Protein AF-A0A8D9FVS8-F1 (afdb_monomer_lite)

Sequence (77 aa):
MKPHGKSPITSDYDEKVMFFRDVSPGPHETQLRFRLIHLWEAWNPVKKMLIGLEMLLIDEQANGDGNGTMHINILDS

pLDDT: mean 81.0, std 16.68, range [40.62, 96.88]

Radius of gyration: 19.6 Å; chains: 1; bounding box: 31×52×55 Å

Secondary structure (DSSP, 8-state):
-----------S--S-PBPGGG--SSS----B--EEEEEEEEEETTTTEEEEEEEEEE-TT-SSSSTTEEEEEEE--

Foldseek 3Di:
DDDDDDDPPPPVPPQDADAPLV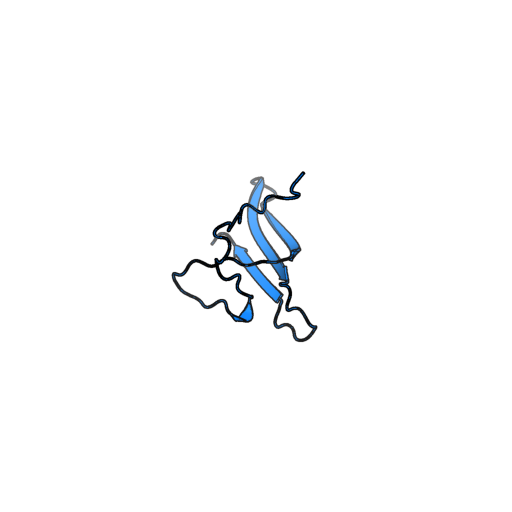DDDDPDDGHHDWDWDDKDWDADPVVRHTFWIWTWIFGPPPPPPCRGIDIDIDGRD

Structure (mmCIF, N/CA/C/O backbone):
data_AF-A0A8D9FVS8-F1
#
_entry.id   AF-A0A8D9FVS8-F1
#
loop_
_atom_site.group_PDB
_atom_site.id
_atom_site.type_symbol
_atom_site.label_atom_id
_atom_site.label_alt_id
_atom_site.label_comp_id
_atom_site.label_asym_id
_atom_site.label_entity_id
_atom_site.label_seq_id
_atom_site.pdbx_PDB_ins_code
_atom_site.Cartn_x
_atom_site.Cartn_y
_atom_site.Cartn_z
_atom_site.occupancy
_atom_site.B_iso_or_equiv
_atom_site.auth_seq_id
_atom_site.auth_comp_id
_atom_site.auth_asym_id
_atom_site.auth_atom_id
_atom_site.pdbx_PDB_model_num
ATOM 1 N N . MET A 1 1 ? -1.809 41.611 -38.267 1.00 43.91 1 MET A N 1
ATOM 2 C CA . MET A 1 1 ? -2.233 40.746 -37.143 1.00 43.91 1 MET A CA 1
ATOM 3 C C . MET A 1 1 ? -1.371 39.491 -37.180 1.00 43.91 1 MET A C 1
ATOM 5 O O . MET A 1 1 ? -1.336 38.842 -38.215 1.00 43.91 1 MET A O 1
ATOM 9 N N . LYS A 1 2 ? -0.592 39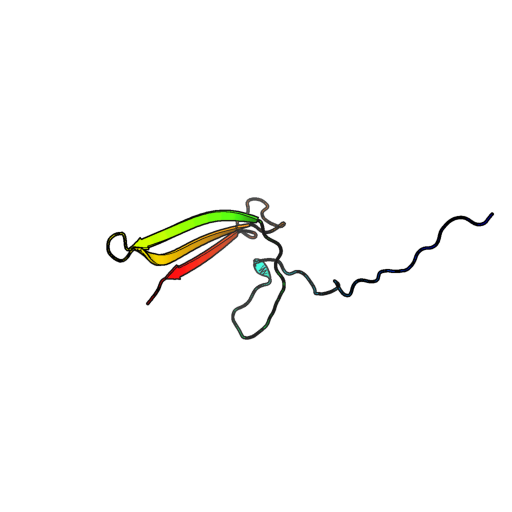.227 -36.124 1.00 46.97 2 LYS A N 1
ATOM 10 C CA . LYS A 1 2 ? 0.287 38.051 -35.992 1.00 46.97 2 LYS A CA 1
ATOM 11 C C . LYS A 1 2 ? -0.392 37.071 -35.039 1.00 46.97 2 LYS A C 1
ATOM 13 O O . LYS A 1 2 ? -0.727 37.499 -33.934 1.00 46.97 2 LYS A O 1
ATOM 18 N N . PRO A 1 3 ? -0.615 35.811 -35.427 1.00 52.72 3 PRO A N 1
ATOM 19 C CA . PRO A 1 3 ? -1.298 34.891 -34.554 1.00 52.72 3 PRO A CA 1
ATOM 20 C C . PRO A 1 3 ? -0.276 34.055 -33.763 1.00 52.72 3 PRO A C 1
ATOM 22 O O . PRO A 1 3 ? 0.673 33.500 -34.308 1.00 52.72 3 PRO A O 1
ATOM 25 N N . HIS A 1 4 ? -0.550 33.990 -32.461 1.00 40.62 4 HIS A N 1
ATOM 26 C CA . HIS A 1 4 ? -0.232 32.913 -31.525 1.00 40.62 4 HIS A CA 1
ATOM 27 C C . HIS A 1 4 ? 1.137 32.902 -30.847 1.00 40.62 4 HIS A C 1
ATOM 29 O O . HIS A 1 4 ? 2.161 32.473 -31.375 1.00 40.62 4 HIS A O 1
ATOM 35 N N . GLY A 1 5 ? 1.069 33.299 -29.575 1.00 57.59 5 GLY A N 1
ATOM 36 C CA . GLY A 1 5 ? 2.027 32.914 -28.567 1.00 57.59 5 GLY A CA 1
ATOM 37 C C . GLY A 1 5 ? 2.053 31.402 -28.393 1.00 57.59 5 GLY A C 1
ATOM 38 O O . GLY A 1 5 ? 1.032 30.717 -28.427 1.00 57.59 5 GLY A O 1
ATOM 39 N N . LYS A 1 6 ? 3.256 30.905 -28.165 1.00 49.22 6 LYS A N 1
ATOM 40 C CA . LYS A 1 6 ? 3.483 29.665 -27.449 1.00 49.22 6 LYS A CA 1
ATOM 41 C C . LYS A 1 6 ? 4.467 30.036 -26.358 1.00 49.22 6 LYS A C 1
ATOM 43 O O . LYS A 1 6 ? 5.655 30.189 -26.617 1.00 49.22 6 LYS A O 1
ATOM 48 N N . SER A 1 7 ? 3.935 30.301 -25.170 1.00 56.88 7 SER A N 1
ATOM 49 C CA . SER A 1 7 ? 4.725 30.157 -23.955 1.00 56.88 7 SER A CA 1
ATOM 50 C C . SER A 1 7 ? 5.057 28.668 -23.871 1.00 56.88 7 SER A C 1
ATOM 52 O O . SER A 1 7 ? 4.125 27.857 -23.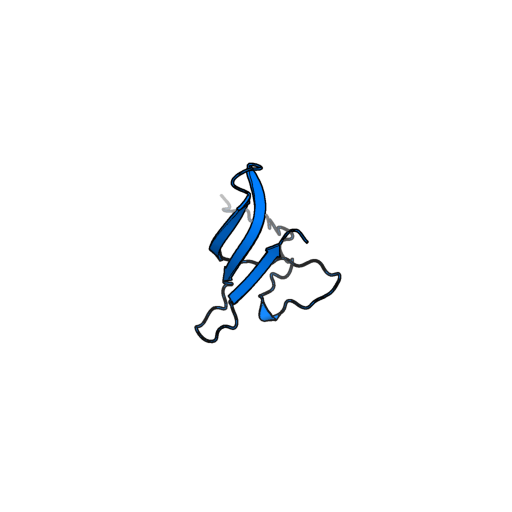895 1.00 56.88 7 SER A O 1
ATOM 54 N N . PRO A 1 8 ? 6.336 28.267 -23.841 1.00 48.38 8 PRO A N 1
ATOM 55 C CA . PRO A 1 8 ? 6.670 26.953 -23.349 1.00 48.38 8 PRO A CA 1
ATOM 56 C C . PRO A 1 8 ? 6.335 27.005 -21.860 1.00 48.38 8 PRO A C 1
ATOM 58 O O . PRO A 1 8 ? 7.120 27.491 -21.053 1.00 48.38 8 PRO A O 1
ATOM 61 N N . ILE A 1 9 ? 5.144 26.544 -21.487 1.00 52.72 9 ILE A N 1
ATOM 62 C CA . ILE A 1 9 ? 4.987 25.954 -20.164 1.00 52.72 9 ILE A CA 1
ATOM 63 C C . ILE A 1 9 ? 5.743 24.630 -20.278 1.00 52.72 9 ILE A C 1
ATOM 65 O O . ILE A 1 9 ? 5.169 23.587 -20.573 1.00 52.72 9 ILE A O 1
ATOM 69 N N . THR A 1 10 ? 7.070 24.692 -20.163 1.00 51.88 10 THR A N 1
ATOM 70 C CA . THR A 1 10 ? 7.871 23.533 -19.784 1.00 51.88 10 THR A CA 1
ATOM 71 C C . THR A 1 10 ? 7.604 23.370 -18.307 1.00 51.88 10 THR A C 1
ATOM 73 O O . THR A 1 10 ? 8.295 23.915 -17.451 1.00 51.88 10 THR A O 1
ATOM 76 N N . SER A 1 11 ? 6.480 22.741 -18.012 1.00 53.25 11 SER A N 1
ATOM 77 C CA . SER A 1 11 ? 6.247 22.251 -16.680 1.00 53.25 11 SER A CA 1
ATOM 78 C C . SER A 1 11 ? 7.321 21.188 -16.435 1.00 53.25 11 SER A C 1
ATOM 80 O O . SER A 1 11 ? 7.452 20.305 -17.280 1.00 53.25 11 SER A O 1
ATOM 82 N N . ASP A 1 12 ? 8.064 21.293 -15.334 1.00 49.69 12 ASP A N 1
ATOM 83 C CA . ASP A 1 12 ? 9.144 20.411 -14.833 1.00 49.69 12 ASP A CA 1
ATOM 84 C C . ASP A 1 12 ? 8.763 18.912 -14.670 1.00 49.69 12 ASP A C 1
ATOM 86 O O . ASP A 1 12 ? 9.357 18.169 -13.900 1.00 49.69 12 ASP A O 1
ATOM 90 N N . TYR A 1 13 ? 7.765 18.420 -15.402 1.00 50.12 13 TYR A N 1
ATOM 91 C CA . TYR A 1 13 ? 7.225 17.062 -15.380 1.00 50.12 13 TYR A CA 1
ATOM 92 C C . TYR A 1 13 ? 8.069 16.089 -16.218 1.00 50.12 13 TYR A C 1
ATOM 94 O O . TYR A 1 13 ? 7.527 15.176 -16.837 1.00 50.12 13 TYR A O 1
ATOM 102 N N . ASP A 1 14 ? 9.386 16.286 -16.250 1.00 54.09 14 ASP A N 1
ATOM 103 C CA . ASP A 1 14 ? 10.328 15.278 -16.752 1.00 54.09 14 ASP A CA 1
ATOM 104 C C . ASP A 1 14 ? 10.825 14.377 -15.605 1.00 54.09 14 ASP A C 1
ATOM 106 O O . ASP A 1 14 ? 11.820 13.661 -15.729 1.00 54.09 14 ASP A O 1
ATOM 110 N N . GLU A 1 15 ? 10.116 14.373 -14.467 1.00 63.47 15 GLU A N 1
ATOM 111 C CA . GLU A 1 15 ? 10.214 13.278 -13.509 1.00 63.47 15 GLU A CA 1
ATOM 112 C C . GLU A 1 15 ? 9.797 11.988 -14.220 1.00 63.47 15 GLU A C 1
ATOM 114 O O . GLU A 1 15 ? 8.631 11.765 -14.554 1.00 63.47 15 GLU A O 1
ATOM 119 N N . LYS A 1 16 ? 10.801 11.159 -14.518 1.00 79.31 16 LYS A N 1
ATOM 120 C CA . LYS A 1 16 ? 10.659 9.888 -15.220 1.00 79.31 16 LYS A CA 1
ATOM 121 C C . LYS A 1 16 ? 9.651 9.005 -14.482 1.00 79.31 16 LYS A C 1
ATOM 123 O O . LYS A 1 16 ? 9.989 8.368 -13.487 1.00 79.31 16 LYS A O 1
ATOM 128 N N . VAL A 1 17 ? 8.428 8.949 -15.003 1.00 84.62 17 VAL A N 1
ATOM 129 C CA . VAL A 1 17 ? 7.401 8.007 -14.552 1.00 84.62 17 VAL A CA 1
ATOM 130 C C . VAL A 1 17 ? 7.922 6.594 -14.780 1.00 84.62 17 VAL A C 1
ATOM 132 O O . VAL A 1 17 ? 8.321 6.251 -15.896 1.00 84.62 17 VAL A O 1
ATOM 135 N N . MET A 1 18 ? 7.935 5.789 -13.723 1.00 88.69 18 MET A N 1
ATOM 136 C CA . MET A 1 18 ? 8.374 4.399 -13.781 1.00 88.69 18 MET A CA 1
ATOM 137 C C . MET A 1 18 ? 7.188 3.439 -13.862 1.00 88.69 18 MET A C 1
ATOM 139 O O . MET A 1 18 ? 6.063 3.758 -13.466 1.00 88.69 18 MET A O 1
ATOM 143 N N . PHE A 1 19 ? 7.460 2.252 -14.397 1.00 90.25 19 PHE A N 1
ATOM 144 C CA . PHE A 1 19 ? 6.543 1.120 -14.367 1.00 90.25 19 PHE A CA 1
ATOM 145 C C . PHE A 1 19 ? 6.879 0.206 -13.193 1.00 90.25 19 PHE A C 1
ATOM 147 O O . PHE A 1 19 ? 7.990 0.240 -12.666 1.00 90.25 19 PHE A O 1
ATOM 154 N N . PHE A 1 20 ? 5.955 -0.668 -12.807 1.00 90.62 20 PHE A N 1
ATOM 155 C CA . PHE A 1 20 ? 6.145 -1.564 -11.666 1.00 90.62 20 PHE A CA 1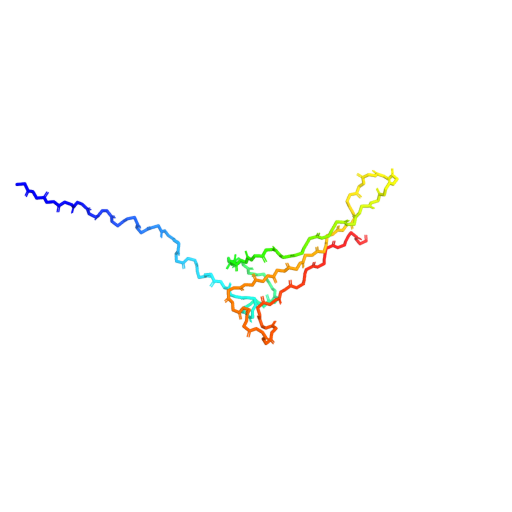
ATOM 156 C C . PHE A 1 20 ? 7.360 -2.475 -11.810 1.00 90.62 20 PHE A C 1
ATOM 158 O O . PHE A 1 20 ? 8.077 -2.687 -10.837 1.00 90.62 20 PHE A O 1
ATOM 165 N N . ARG A 1 21 ? 7.650 -2.950 -13.025 1.00 88.12 21 ARG A N 1
ATOM 166 C CA . ARG A 1 21 ? 8.847 -3.760 -13.305 1.00 88.12 21 ARG A CA 1
ATOM 167 C C . ARG A 1 21 ? 10.172 -3.029 -13.049 1.00 88.12 21 ARG A C 1
ATOM 169 O O . ARG A 1 21 ? 11.200 -3.680 -12.907 1.00 88.12 21 ARG A O 1
ATOM 176 N N . ASP A 1 22 ? 10.149 -1.697 -13.060 1.00 88.00 22 ASP A N 1
ATOM 177 C CA . ASP A 1 22 ? 11.334 -0.858 -12.884 1.00 88.00 22 ASP A CA 1
ATOM 178 C C . ASP A 1 22 ? 11.536 -0.483 -11.400 1.00 88.00 22 ASP A C 1
ATOM 180 O O . ASP A 1 22 ? 12.571 0.077 -11.041 1.00 88.00 22 ASP A O 1
ATOM 184 N N . VAL A 1 23 ? 10.566 -0.800 -10.529 1.00 86.75 23 VAL A N 1
ATOM 185 C CA . VAL A 1 23 ? 10.636 -0.539 -9.086 1.00 86.75 23 VAL A CA 1
ATOM 186 C C . VAL A 1 23 ? 11.515 -1.587 -8.412 1.00 86.75 23 VAL A C 1
ATOM 188 O O . VAL A 1 23 ? 11.254 -2.787 -8.496 1.00 86.75 23 VAL A O 1
ATOM 191 N N . SER A 1 24 ? 12.528 -1.130 -7.675 1.00 86.44 24 SER A N 1
ATOM 192 C CA . SER A 1 24 ? 13.360 -1.990 -6.833 1.00 86.44 24 SER A CA 1
ATOM 193 C C . SER A 1 24 ? 13.177 -1.671 -5.343 1.00 86.44 24 SER A C 1
ATOM 195 O O . SER A 1 24 ? 12.766 -0.569 -4.986 1.00 86.44 24 SER A O 1
ATOM 197 N N . PRO A 1 25 ? 13.514 -2.590 -4.426 1.00 84.00 25 PRO A N 1
ATOM 198 C CA . PRO A 1 25 ? 13.595 -2.258 -3.007 1.00 84.00 25 PRO A CA 1
ATOM 199 C C . PRO A 1 25 ? 14.721 -1.248 -2.731 1.00 84.00 25 PRO A C 1
ATOM 201 O O . PRO A 1 25 ? 15.794 -1.337 -3.330 1.00 84.00 25 PRO A O 1
ATOM 204 N N . GLY A 1 26 ? 14.507 -0.323 -1.793 1.00 85.19 26 GLY A N 1
ATOM 205 C CA . GLY A 1 26 ? 15.549 0.573 -1.280 1.00 85.19 26 GLY A CA 1
ATOM 206 C C . GLY A 1 26 ? 15.111 2.036 -1.153 1.00 85.19 26 GLY A C 1
ATOM 207 O O . GLY A 1 26 ? 14.023 2.394 -1.596 1.00 85.19 26 GLY A O 1
ATOM 208 N N . PRO A 1 27 ? 15.951 2.894 -0.547 1.00 81.62 27 PRO A N 1
ATOM 209 C CA . PRO A 1 27 ? 15.649 4.305 -0.344 1.00 81.62 27 PRO A CA 1
ATOM 210 C C . PRO A 1 27 ? 15.841 5.075 -1.653 1.00 81.62 27 PRO A C 1
ATOM 212 O O . PRO A 1 27 ? 16.915 5.599 -1.939 1.00 81.62 27 PRO A O 1
ATOM 215 N N . HIS A 1 28 ? 14.800 5.115 -2.468 1.00 83.50 28 HIS A N 1
ATOM 216 C CA . HIS A 1 28 ? 14.675 6.061 -3.565 1.00 83.50 28 HIS A CA 1
ATOM 217 C C . HIS A 1 28 ? 13.206 6.427 -3.732 1.00 83.50 28 HIS A C 1
ATOM 219 O O . HIS A 1 28 ? 12.314 5.624 -3.466 1.00 83.50 28 HIS A O 1
ATOM 225 N N . GLU A 1 29 ? 12.970 7.660 -4.152 1.00 84.00 29 GLU A N 1
ATOM 226 C CA . GLU A 1 29 ? 11.641 8.148 -4.483 1.00 84.00 29 GLU A CA 1
ATOM 227 C C . GLU A 1 29 ? 11.437 8.040 -5.994 1.00 84.00 29 GLU A C 1
ATOM 229 O O . GLU A 1 29 ? 12.361 8.255 -6.783 1.00 84.00 29 GLU A O 1
ATOM 234 N N . THR A 1 30 ? 10.235 7.654 -6.405 1.00 85.81 30 THR A N 1
ATOM 235 C CA . THR A 1 30 ? 9.849 7.583 -7.812 1.00 85.81 30 THR A CA 1
ATOM 236 C C . THR A 1 30 ? 8.370 7.889 -7.973 1.00 85.81 30 THR A C 1
ATOM 238 O O . THR A 1 30 ? 7.579 7.666 -7.056 1.00 85.81 30 THR A O 1
ATOM 241 N N . GLN A 1 31 ? 7.990 8.363 -9.157 1.00 89.31 31 GLN A N 1
ATOM 242 C CA . GLN A 1 31 ? 6.597 8.534 -9.533 1.00 89.31 31 GLN A CA 1
ATOM 243 C C . GLN A 1 31 ? 6.106 7.331 -10.342 1.00 89.31 31 GLN A C 1
ATOM 245 O O . GLN A 1 31 ? 6.706 6.954 -11.350 1.00 89.31 31 GLN A O 1
ATOM 250 N N . LEU A 1 32 ? 4.968 6.771 -9.932 1.00 89.69 32 LEU A N 1
ATOM 251 C CA . LEU A 1 32 ? 4.267 5.700 -10.641 1.00 89.69 32 LEU A CA 1
ATOM 252 C C . LEU A 1 32 ? 2.918 6.212 -11.147 1.00 89.69 32 LEU A C 1
ATOM 254 O O . LEU A 1 32 ? 2.215 6.939 -10.445 1.00 89.69 32 LEU A O 1
ATOM 258 N N . ARG A 1 33 ? 2.523 5.784 -12.348 1.00 91.56 33 ARG A N 1
ATOM 259 C CA . ARG A 1 33 ? 1.155 5.949 -12.856 1.00 91.56 33 ARG A CA 1
ATOM 260 C C . ARG A 1 33 ? 0.471 4.597 -12.866 1.00 91.56 33 ARG A C 1
ATOM 262 O O . ARG A 1 33 ? 0.953 3.660 -13.494 1.00 91.56 33 ARG A O 1
ATOM 269 N N . PHE A 1 34 ? -0.654 4.506 -12.173 1.00 92.69 34 PHE A N 1
ATOM 270 C CA . PHE A 1 34 ? -1.381 3.256 -12.030 1.00 92.69 34 PHE A CA 1
ATOM 271 C C . PHE A 1 34 ? -2.887 3.481 -11.928 1.00 92.69 34 PHE A C 1
ATOM 273 O O . PHE A 1 34 ? -3.371 4.574 -11.632 1.00 92.69 34 PHE A O 1
ATOM 280 N N . ARG A 1 35 ? -3.634 2.403 -12.143 1.00 94.00 35 ARG A N 1
ATOM 281 C CA . ARG A 1 35 ? -5.058 2.286 -11.848 1.00 94.00 35 ARG A CA 1
ATOM 282 C C . ARG A 1 35 ? -5.220 1.312 -10.689 1.00 94.00 35 ARG A C 1
ATOM 284 O O . ARG A 1 35 ? -4.732 0.187 -10.745 1.00 94.00 35 ARG A O 1
ATOM 291 N N . LEU A 1 36 ? -5.925 1.741 -9.653 1.00 95.06 36 LEU A N 1
ATOM 292 C CA . LEU A 1 36 ? -6.389 0.862 -8.586 1.00 95.06 36 LEU A CA 1
ATOM 293 C C . LEU A 1 36 ? -7.564 0.034 -9.118 1.00 95.06 36 LEU A C 1
ATOM 295 O O . LEU A 1 36 ? -8.551 0.607 -9.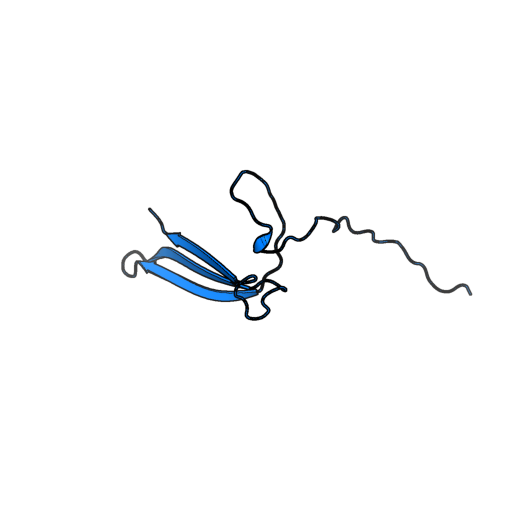582 1.00 95.06 36 LEU A O 1
ATOM 299 N N . ILE A 1 37 ? -7.453 -1.294 -9.076 1.00 95.06 37 ILE A N 1
ATOM 300 C CA . ILE A 1 37 ? -8.507 -2.202 -9.564 1.00 95.06 37 ILE A CA 1
ATOM 301 C C . ILE A 1 37 ? -9.164 -3.021 -8.456 1.00 95.06 37 ILE A C 1
ATOM 303 O O . ILE A 1 37 ? -10.291 -3.478 -8.631 1.00 95.06 37 ILE A O 1
ATOM 307 N N . HIS A 1 38 ? -8.503 -3.170 -7.309 1.00 94.69 38 HIS A N 1
ATOM 308 C CA . HIS A 1 38 ? -9.092 -3.764 -6.116 1.00 94.69 38 HIS A CA 1
ATOM 309 C C . HIS A 1 38 ? -8.563 -3.066 -4.866 1.00 94.69 38 HIS A C 1
ATOM 311 O O . HIS A 1 38 ? -7.359 -2.841 -4.758 1.00 94.69 38 HIS A O 1
ATOM 317 N N . LEU A 1 39 ? -9.465 -2.742 -3.942 1.00 95.50 39 LEU A N 1
ATOM 318 C CA . LEU A 1 39 ? -9.156 -2.209 -2.621 1.00 95.50 39 LEU A CA 1
ATOM 319 C C . LEU A 1 39 ? -9.994 -2.970 -1.604 1.00 95.50 39 LEU A C 1
ATOM 321 O O . LEU A 1 39 ? -11.224 -2.970 -1.698 1.00 95.50 39 LEU A O 1
ATOM 325 N N . TRP A 1 40 ? -9.328 -3.581 -0.635 1.00 96.88 40 TRP A N 1
ATOM 326 C CA . TRP A 1 40 ? -9.983 -4.201 0.499 1.00 96.88 40 TRP A CA 1
ATOM 327 C C . TRP A 1 40 ? -9.460 -3.617 1.800 1.00 96.88 40 TRP A C 1
ATOM 329 O O . TRP A 1 40 ? -8.256 -3.453 1.996 1.00 96.88 40 TRP A O 1
ATOM 339 N N . GLU A 1 41 ? -10.393 -3.304 2.690 1.00 95.94 41 GLU A N 1
ATOM 340 C CA . GLU A 1 41 ? -10.095 -2.768 4.005 1.00 95.94 41 GLU A CA 1
ATOM 341 C C . GLU A 1 41 ? -10.412 -3.821 5.061 1.00 95.94 41 GLU A C 1
ATOM 343 O O . GLU A 1 41 ? -11.557 -4.264 5.211 1.00 95.94 41 GLU A O 1
ATOM 348 N N . ALA A 1 42 ? -9.399 -4.196 5.831 1.00 94.56 42 ALA A N 1
ATOM 349 C CA . ALA A 1 42 ? -9.582 -5.015 7.008 1.00 94.56 42 ALA A CA 1
ATOM 350 C C . ALA A 1 42 ? -9.903 -4.092 8.185 1.00 94.56 42 ALA A C 1
ATOM 352 O O . ALA A 1 42 ? -9.058 -3.321 8.638 1.00 94.56 42 ALA A O 1
ATOM 353 N N . TRP A 1 43 ? -11.126 -4.177 8.702 1.00 96.06 43 TRP A N 1
ATOM 354 C CA . TRP A 1 43 ? -11.563 -3.413 9.870 1.00 96.06 43 TRP A CA 1
ATOM 355 C C . TRP A 1 43 ? -11.743 -4.319 11.080 1.00 96.06 43 TRP A C 1
ATOM 357 O O . TRP A 1 43 ? -12.363 -5.377 10.992 1.00 96.06 43 TRP A O 1
ATOM 367 N N . ASN A 1 44 ? -11.295 -3.861 12.250 1.00 94.19 44 ASN A N 1
ATOM 368 C CA . ASN A 1 44 ? -11.724 -4.419 13.523 1.00 94.19 44 ASN A CA 1
ATOM 369 C C . ASN A 1 44 ? -13.167 -3.957 13.804 1.00 94.19 44 ASN A C 1
ATOM 371 O O . ASN A 1 44 ? -13.383 -2.777 14.101 1.00 94.19 44 ASN A O 1
ATOM 375 N N . PRO A 1 45 ? -14.169 -4.854 13.773 1.00 92.50 45 PRO A N 1
ATOM 376 C CA . PRO A 1 45 ? -15.570 -4.455 13.871 1.00 92.50 45 PRO A CA 1
ATOM 377 C C . PRO A 1 45 ? -15.974 -3.996 15.278 1.00 92.50 45 PRO A C 1
ATOM 379 O O . PRO A 1 45 ? -16.970 -3.279 15.408 1.00 92.50 45 PRO A O 1
ATOM 382 N N . VAL A 1 46 ? -15.212 -4.388 16.306 1.00 95.38 46 VAL A N 1
ATOM 383 C CA . VAL A 1 46 ? -15.446 -4.039 17.715 1.00 95.38 46 VAL A CA 1
ATOM 384 C C . VAL A 1 46 ? -14.833 -2.680 18.030 1.00 95.38 46 VAL A C 1
ATOM 386 O O . VAL A 1 46 ? -15.513 -1.802 18.549 1.00 95.38 46 VAL A O 1
ATOM 389 N N . LYS A 1 47 ? -13.557 -2.490 17.675 1.00 94.50 47 LYS A N 1
ATOM 390 C CA . LYS A 1 47 ? -12.823 -1.240 17.919 1.00 94.50 47 LYS A CA 1
ATOM 391 C C . LYS A 1 47 ? -13.101 -0.156 16.874 1.00 94.50 47 LYS A C 1
ATOM 393 O O . LYS A 1 47 ? -12.686 0.977 17.078 1.00 94.50 47 LYS A O 1
ATOM 398 N N . LYS A 1 48 ? -13.773 -0.501 15.766 1.00 92.00 48 LYS A N 1
ATOM 399 C CA . LYS A 1 48 ? -14.007 0.379 14.604 1.00 92.00 48 LYS A CA 1
ATOM 400 C C . LYS A 1 48 ? -12.708 0.988 14.063 1.00 92.00 48 LYS A C 1
ATOM 402 O O . LYS A 1 48 ? -12.660 2.158 13.708 1.00 92.00 48 LYS A O 1
ATOM 407 N N . MET A 1 49 ? -11.655 0.176 14.023 1.00 94.88 49 MET A N 1
ATOM 408 C CA . MET A 1 49 ? -10.302 0.591 13.652 1.00 94.88 49 MET A CA 1
ATOM 409 C C . MET A 1 49 ? -9.859 -0.147 12.390 1.00 94.88 49 MET A C 1
ATOM 411 O O . MET A 1 49 ? -10.071 -1.358 12.308 1.00 94.88 49 MET A O 1
ATOM 415 N N . LEU A 1 50 ? -9.258 0.561 11.434 1.00 94.81 50 LEU A N 1
ATOM 416 C CA . LEU A 1 50 ? -8.628 -0.042 10.260 1.00 94.81 50 LEU A CA 1
ATOM 417 C C . LEU A 1 50 ? -7.372 -0.790 10.722 1.00 94.81 50 LEU A C 1
ATOM 419 O O . LEU A 1 50 ? -6.526 -0.206 11.391 1.00 94.81 50 LEU A O 1
ATOM 423 N N . ILE A 1 51 ? -7.287 -2.078 10.408 1.00 95.31 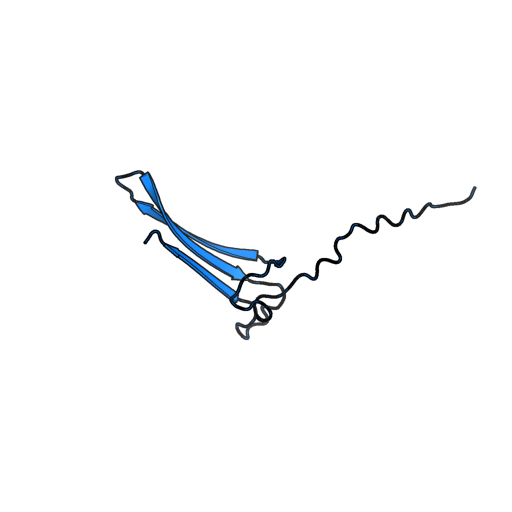51 ILE A N 1
ATOM 424 C CA . ILE A 1 51 ? -6.174 -2.962 10.792 1.00 95.31 51 ILE A CA 1
ATOM 425 C C . ILE A 1 51 ? -5.358 -3.431 9.586 1.00 95.31 51 ILE A C 1
ATOM 427 O O . ILE A 1 51 ? -4.301 -4.035 9.750 1.00 95.31 51 ILE A O 1
ATOM 431 N N . GLY A 1 52 ? -5.832 -3.159 8.373 1.00 95.38 52 GLY A N 1
ATOM 432 C CA . GLY A 1 52 ? -5.067 -3.452 7.178 1.00 95.38 52 GLY A CA 1
ATOM 433 C C . GLY A 1 52 ? -5.728 -2.986 5.893 1.00 95.38 52 GLY A C 1
ATOM 434 O O . GLY A 1 52 ? -6.932 -2.731 5.848 1.00 95.38 52 GLY A O 1
ATOM 435 N N . LEU A 1 53 ? -4.910 -2.901 4.853 1.00 96.00 53 LEU A N 1
ATOM 436 C CA . LEU A 1 53 ? -5.299 -2.586 3.489 1.00 96.00 53 LEU A CA 1
ATOM 437 C C . LEU A 1 53 ? -4.642 -3.581 2.536 1.00 96.00 53 LEU A C 1
ATOM 439 O O . LEU A 1 53 ? -3.430 -3.803 2.598 1.00 96.00 53 LEU A O 1
ATOM 443 N N . GLU A 1 54 ? -5.441 -4.125 1.628 1.00 95.31 54 GLU A N 1
ATOM 444 C CA . GLU A 1 54 ? -4.971 -4.880 0.471 1.00 95.31 54 GLU A CA 1
ATOM 445 C C . GLU A 1 54 ? -5.338 -4.109 -0.798 1.00 95.31 54 GLU A C 1
ATOM 447 O O . GLU A 1 54 ? -6.485 -3.696 -0.990 1.00 95.31 54 GLU A O 1
ATOM 452 N N . MET A 1 55 ? -4.350 -3.886 -1.663 1.00 95.94 55 MET A N 1
ATOM 453 C CA . MET A 1 55 ? -4.514 -3.145 -2.909 1.00 95.94 55 MET A CA 1
ATOM 454 C C . MET A 1 55 ? -3.957 -3.929 -4.089 1.00 95.94 55 MET A C 1
ATOM 456 O O . MET A 1 55 ? -2.837 -4.443 -4.039 1.00 95.94 55 MET A O 1
ATOM 460 N N . LEU A 1 56 ? -4.724 -3.941 -5.179 1.00 94.75 56 LEU A N 1
ATOM 461 C CA . LEU A 1 56 ? -4.294 -4.427 -6.482 1.00 94.75 56 LEU A CA 1
ATOM 462 C C . LEU A 1 56 ? -4.204 -3.260 -7.457 1.00 94.75 56 LEU A C 1
ATOM 464 O O . LEU A 1 56 ? -5.211 -2.616 -7.775 1.00 94.75 56 LEU A O 1
ATOM 468 N N . LEU A 1 57 ? -2.992 -3.005 -7.934 1.00 94.25 57 LEU A N 1
ATOM 469 C CA . LEU A 1 57 ? -2.686 -1.919 -8.851 1.00 94.25 57 LEU A CA 1
ATOM 470 C C . LEU A 1 57 ? -2.303 -2.486 -10.215 1.00 94.25 57 LEU A C 1
ATOM 472 O O . LEU A 1 57 ? -1.620 -3.509 -10.285 1.00 94.25 57 LEU A O 1
ATOM 476 N N . ILE A 1 58 ? -2.694 -1.793 -11.284 1.00 94.56 58 ILE A N 1
ATOM 477 C CA . ILE A 1 58 ? -2.196 -2.047 -12.639 1.00 94.56 58 ILE A CA 1
ATOM 478 C C . ILE A 1 58 ? -1.560 -0.791 -13.230 1.00 94.56 58 ILE A C 1
ATOM 480 O O . ILE A 1 58 ? -2.125 0.296 -13.106 1.00 94.56 58 ILE A O 1
ATOM 484 N N . ASP A 1 59 ? -0.408 -0.924 -13.874 1.00 92.69 59 ASP A N 1
ATOM 485 C CA . ASP A 1 59 ? 0.199 0.152 -14.659 1.00 92.69 59 ASP A CA 1
ATOM 486 C C . ASP A 1 59 ? -0.171 0.036 -16.151 1.00 92.69 59 ASP A C 1
ATOM 488 O O . ASP A 1 59 ? -0.952 -0.826 -16.566 1.00 92.69 59 ASP A O 1
ATOM 492 N N . GLU A 1 60 ? 0.350 0.946 -16.976 1.00 85.56 60 GLU A N 1
ATOM 493 C CA . GLU A 1 60 ? 0.049 0.998 -18.414 1.00 85.56 60 GLU A CA 1
ATOM 494 C C . GLU A 1 60 ? 0.652 -0.174 -19.217 1.00 85.56 60 GLU A C 1
ATOM 496 O O . GLU A 1 60 ? 0.289 -0.356 -20.377 1.00 85.56 60 GLU A O 1
ATOM 501 N N . GLN A 1 61 ? 1.545 -0.982 -18.632 1.00 81.75 61 GLN A N 1
ATOM 502 C CA . GLN A 1 61 ? 2.179 -2.125 -19.298 1.00 81.75 61 GLN A CA 1
ATOM 503 C C . GLN A 1 61 ? 1.468 -3.459 -19.055 1.00 81.75 61 GLN A C 1
ATOM 505 O O . GLN A 1 61 ? 1.972 -4.500 -19.481 1.00 81.75 61 GLN A O 1
ATOM 510 N N . ALA A 1 62 ? 0.308 -3.463 -18.394 1.00 75.88 62 ALA A N 1
ATOM 511 C CA . ALA A 1 62 ? -0.475 -4.671 -18.154 1.00 75.88 62 ALA A CA 1
ATOM 512 C C . ALA A 1 62 ? -0.998 -5.292 -19.472 1.00 75.88 62 ALA A C 1
ATOM 514 O O . ALA A 1 62 ? -2.135 -5.070 -19.881 1.00 75.88 62 ALA A O 1
ATOM 515 N N . ASN A 1 63 ? -0.167 -6.115 -20.120 1.00 69.00 63 ASN A N 1
ATOM 516 C CA . ASN A 1 63 ? -0.418 -6.699 -21.444 1.00 69.00 63 ASN A CA 1
ATOM 517 C C . ASN A 1 63 ? -0.787 -8.197 -21.392 1.00 69.00 63 ASN A C 1
ATOM 519 O O . ASN A 1 63 ? -0.679 -8.905 -22.391 1.00 69.00 63 ASN A O 1
ATOM 523 N N . GLY A 1 64 ? -1.237 -8.690 -20.232 1.00 64.75 64 GLY A N 1
ATOM 524 C CA . GLY A 1 64 ? -1.673 -10.082 -20.034 1.00 64.75 64 GLY A CA 1
ATOM 525 C C . GLY A 1 64 ? -0.568 -11.072 -19.640 1.00 64.75 64 GLY A C 1
ATOM 526 O O . GLY A 1 64 ? -0.867 -12.232 -19.382 1.00 64.75 64 GLY A O 1
ATOM 527 N N . ASP A 1 65 ? 0.682 -10.620 -19.536 1.00 68.12 65 ASP A N 1
ATOM 528 C CA . ASP A 1 65 ? 1.844 -11.396 -19.073 1.00 68.12 65 ASP A CA 1
ATOM 529 C C . ASP A 1 65 ? 2.118 -11.252 -17.560 1.00 68.12 65 ASP A C 1
ATOM 531 O O . ASP A 1 65 ? 3.055 -11.849 -17.036 1.00 68.12 65 ASP A O 1
ATOM 535 N N . GLY A 1 66 ? 1.299 -10.466 -16.851 1.00 62.81 66 GLY A N 1
ATOM 536 C CA . GLY A 1 66 ? 1.432 -10.201 -15.415 1.00 62.81 66 GLY A CA 1
ATOM 537 C C . GLY A 1 66 ? 2.445 -9.109 -15.050 1.00 62.81 66 GLY A C 1
ATOM 538 O O . GLY A 1 66 ? 2.486 -8.703 -13.892 1.00 62.81 66 GLY A O 1
ATOM 539 N N . ASN A 1 67 ? 3.201 -8.560 -16.009 1.00 72.75 67 ASN A N 1
ATOM 540 C CA . ASN A 1 67 ? 4.293 -7.613 -15.734 1.00 72.75 67 ASN A CA 1
ATOM 541 C C . ASN A 1 67 ? 3.837 -6.209 -15.302 1.00 72.75 67 ASN A C 1
ATOM 543 O O . ASN A 1 67 ? 4.657 -5.414 -14.848 1.00 72.75 67 ASN A O 1
ATOM 547 N N . GLY A 1 68 ? 2.545 -5.905 -15.434 1.00 86.00 68 GLY A N 1
ATOM 548 C CA . GLY A 1 68 ? 1.963 -4.617 -15.054 1.00 86.00 68 GLY A CA 1
ATOM 549 C C . GLY A 1 68 ? 1.088 -4.663 -13.805 1.00 86.00 68 GLY A C 1
ATOM 550 O O . GLY A 1 68 ? 0.278 -3.764 -13.634 1.00 86.00 68 GLY A O 1
ATOM 551 N N . THR A 1 69 ? 1.164 -5.706 -12.968 1.00 91.88 69 THR A N 1
ATOM 552 C CA . THR A 1 69 ? 0.330 -5.841 -11.755 1.00 91.88 69 THR A CA 1
ATOM 553 C C . THR A 1 69 ? 1.176 -5.784 -10.484 1.00 91.88 69 THR A C 1
ATOM 555 O O . THR A 1 69 ? 2.183 -6.479 -10.382 1.00 91.88 69 THR A O 1
ATOM 558 N N . MET A 1 70 ? 0.752 -4.997 -9.491 1.00 92.06 70 MET A N 1
ATOM 559 C CA . MET A 1 70 ? 1.395 -4.910 -8.176 1.00 92.06 70 MET A CA 1
ATOM 560 C C . MET A 1 70 ? 0.377 -5.185 -7.064 1.00 92.06 70 MET A C 1
ATOM 562 O O . MET A 1 70 ? -0.667 -4.535 -6.994 1.00 92.06 70 MET A O 1
ATOM 566 N N . HIS A 1 71 ? 0.700 -6.142 -6.191 1.00 93.19 71 HIS A N 1
ATOM 567 C CA . HIS A 1 71 ? -0.061 -6.446 -4.979 1.00 93.19 71 HIS A CA 1
ATOM 568 C C . HIS A 1 71 ? 0.618 -5.794 -3.777 1.00 93.19 71 HIS A C 1
ATOM 570 O O . HIS A 1 71 ? 1.788 -6.067 -3.503 1.00 93.19 71 HIS A O 1
ATOM 576 N N . ILE A 1 72 ? -0.117 -4.955 -3.051 1.00 92.50 72 ILE A N 1
ATOM 577 C CA . ILE A 1 72 ? 0.371 -4.293 -1.840 1.00 92.50 72 ILE A CA 1
ATOM 578 C C . ILE A 1 72 ? -0.485 -4.745 -0.663 1.00 92.50 72 ILE A C 1
ATOM 580 O O . ILE A 1 72 ? -1.705 -4.596 -0.689 1.00 92.50 72 ILE A O 1
ATOM 584 N N . ASN A 1 73 ? 0.176 -5.251 0.378 1.00 92.75 73 ASN A N 1
ATOM 585 C CA . ASN A 1 73 ? -0.438 -5.606 1.651 1.00 92.75 73 ASN A CA 1
ATOM 586 C C . ASN A 1 73 ? 0.187 -4.763 2.755 1.00 92.75 73 ASN A C 1
ATOM 588 O O . ASN A 1 73 ? 1.397 -4.824 2.977 1.00 92.75 73 ASN A O 1
ATOM 592 N N . ILE A 1 74 ? -0.642 -3.991 3.447 1.00 89.88 74 ILE A N 1
ATOM 593 C CA . ILE A 1 74 ? -0.246 -3.215 4.618 1.00 89.88 74 ILE A CA 1
ATOM 594 C C . ILE A 1 74 ? -1.091 -3.739 5.767 1.00 89.88 74 ILE A C 1
ATOM 596 O O . ILE A 1 74 ? -2.291 -3.484 5.819 1.00 89.88 74 ILE A O 1
ATOM 600 N N . LEU A 1 75 ? -0.474 -4.505 6.658 1.00 87.25 75 LEU A N 1
ATOM 601 C CA . LEU A 1 75 ? -1.111 -5.027 7.861 1.00 87.25 75 LEU A CA 1
ATOM 602 C C . LEU A 1 75 ? -0.451 -4.376 9.072 1.00 87.25 75 LEU A C 1
ATOM 604 O O . LEU A 1 75 ? 0.776 -4.258 9.115 1.00 87.25 75 LEU A O 1
ATOM 608 N N . ASP A 1 76 ? -1.264 -3.959 10.039 1.00 77.00 76 ASP A N 1
ATOM 609 C CA . ASP A 1 76 ? -0.751 -3.571 11.352 1.00 77.00 76 ASP A CA 1
ATOM 610 C C . ASP A 1 76 ? -0.136 -4.817 12.019 1.00 77.00 76 ASP A C 1
ATOM 612 O O . ASP A 1 76 ? -0.751 -5.889 12.010 1.00 77.00 76 ASP A O 1
ATOM 616 N N . SER A 1 77 ? 1.114 -4.702 12.479 1.00 62.28 77 SER A N 1
ATOM 617 C CA . SER A 1 77 ? 1.952 -5.824 12.952 1.00 62.28 77 SER A CA 1
ATOM 618 C C . SER A 1 77 ? 1.759 -6.130 14.433 1.00 62.28 77 SER A C 1
ATOM 620 O O . SER A 1 77 ? 1.584 -5.175 15.219 1.00 62.28 77 SER A O 1
#

Organism: Brassica campestris (NCBI:txid3711)